Protein AF-A0A238BS59-F1 (afdb_monomer)

Organism: NCBI:txid387005

pLDDT: mean 71.05, std 16.6, range [37.81, 91.06]

Radius of gyration: 16.86 Å; Cα contacts (8 Å, |Δi|>4): 150; chains: 1; bounding box: 29×28×59 Å

Nearest PDB structures (foldseek):
  5g1d-assembly1_A  TM=8.568E-01  e=9.454E-08  Rattus norvegicus
  4z33-assembly2_B  TM=8.600E-01  e=1.467E-07  Homo sapiens
  8blv-assembly2_B  TM=8.526E-01  e=2.007E-07  Homo sapiens
  1r6j-assembly1_A  TM=8.306E-01  e=1.007E-07  Homo sapiens
  8hu2-assembly1_A  TM=8.292E-01  e=4.001E-07  Rattus norvegicus

Solvent-accessible surface area (backbone atoms only — not comparable to full-atom values): 6549 Å² total; per-residue (Å²): 130,65,63,70,55,55,51,50,57,50,58,66,68,71,51,74,88,56,57,44,80,42,72,33,43,47,47,98,86,60,43,46,34,47,30,58,54,98,56,26,25,71,44,66,36,83,95,23,38,29,46,76,65,63,62,62,62,74,25,30,57,51,30,44,69,94,35,52,40,71,62,52,46,71,73,51,72,76,71,81,75,49,63,80,78,68,94,58,68,61,42,43,36,32,32,31,59,79,75,84,87,80,77,84,78,86,82,121

InterPro domains:
  IPR001478 PDZ domain [PS50106] (21-88)
  IPR036034 PDZ superfamily [G3DSA:2.30.42.10] (18-101)
  IPR036034 PDZ superfamily [SSF50156] (12-71)
  IPR051230 Amyloid-beta A4 Precursor Protein-Binding [PTHR12345] (17-68)

Mean predicted aligned error: 11.28 Å

Foldseek 3Di:
DVVVVVVVVVVPPPDLPFKDKFKFFADPVQAQAWADDPQFTAGGHPPGSCVVRVPDGQKGWQDKQNHGPVVQCVVVPDPDDDGDRDPDRMMITIIGHPPPPPPPPPPD

Sequence (108 aa):
MFITWLLLTFITYLVKPLARTITLHKDASGLLGFSYKDNLITAVMQDSSASRNGLLINQRIIEIDGRNFGSIINEKTESNCATVMTSSKISDIICMRELYKFRLSLLV

Structure (mmCIF, N/CA/C/O backbone):
data_AF-A0A238BS59-F1
#
_entry.id   AF-A0A238BS59-F1
#
loop_
_atom_site.group_PDB
_atom_site.id
_atom_site.type_symbol
_atom_site.label_atom_id
_atom_site.label_alt_id
_atom_site.label_comp_id
_atom_site.label_asym_id
_atom_site.label_entity_id
_atom_site.label_seq_id
_atom_site.pdbx_PDB_ins_code
_atom_site.Cartn_x
_atom_site.Cartn_y
_atom_site.Cartn_z
_atom_site.occupancy
_atom_site.B_iso_or_equiv
_atom_site.auth_seq_id
_atom_site.auth_comp_id
_atom_site.auth_asym_id
_atom_site.auth_atom_id
_atom_site.pdbx_PDB_model_num
ATOM 1 N N . MET A 1 1 ? -0.201 -6.709 40.243 1.00 58.69 1 MET A N 1
ATOM 2 C CA . MET A 1 1 ? -1.306 -6.859 39.266 1.00 58.69 1 MET A CA 1
ATOM 3 C C . MET A 1 1 ? -1.389 -5.760 38.193 1.00 58.69 1 MET A C 1
ATOM 5 O O . MET A 1 1 ? -2.154 -5.942 37.264 1.00 58.69 1 MET A O 1
ATOM 9 N N . PHE A 1 2 ? -0.601 -4.671 38.250 1.00 55.94 2 PHE A N 1
ATOM 10 C CA . PHE A 1 2 ? -0.578 -3.617 37.206 1.00 55.94 2 PHE A CA 1
ATOM 11 C C . PHE A 1 2 ? 0.519 -3.808 36.134 1.00 55.94 2 PHE A C 1
ATOM 13 O O . PHE A 1 2 ? 0.368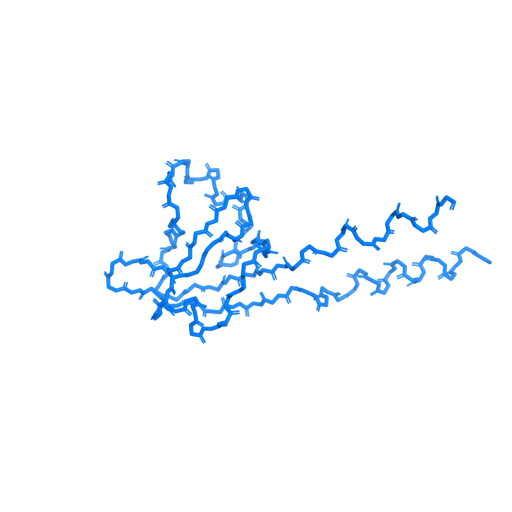 -3.389 34.992 1.00 55.94 2 PHE A O 1
ATOM 20 N N . ILE A 1 3 ? 1.614 -4.492 36.481 1.00 58.34 3 ILE A N 1
ATOM 21 C CA . ILE A 1 3 ? 2.777 -4.681 35.594 1.00 58.34 3 ILE A CA 1
ATOM 22 C C . ILE A 1 3 ? 2.497 -5.693 34.474 1.00 58.34 3 ILE A C 1
ATOM 24 O O . ILE A 1 3 ? 2.983 -5.525 33.362 1.00 58.34 3 ILE A O 1
ATOM 28 N N . THR A 1 4 ? 1.654 -6.698 34.717 1.00 54.03 4 THR A N 1
ATOM 29 C CA . THR A 1 4 ? 1.298 -7.700 33.701 1.00 54.03 4 THR A CA 1
ATOM 30 C C . THR A 1 4 ? 0.407 -7.142 32.588 1.00 54.03 4 THR A C 1
ATOM 32 O O . THR A 1 4 ? 0.513 -7.608 31.461 1.00 54.03 4 THR A O 1
ATOM 35 N N . TRP A 1 5 ? -0.411 -6.117 32.855 1.00 51.56 5 TRP A N 1
ATOM 36 C CA . TRP A 1 5 ? -1.164 -5.404 31.815 1.00 51.56 5 TRP A CA 1
ATOM 37 C C . TRP A 1 5 ? -0.285 -4.408 31.056 1.00 51.56 5 TRP A C 1
ATOM 39 O O . TRP A 1 5 ? -0.347 -4.371 29.834 1.00 51.56 5 TRP A O 1
ATOM 49 N N . LEU A 1 6 ? 0.595 -3.671 31.744 1.00 57.19 6 LEU A N 1
ATOM 50 C CA . LEU A 1 6 ? 1.493 -2.709 31.098 1.00 57.19 6 LEU A CA 1
ATOM 51 C C . LEU A 1 6 ? 2.473 -3.390 30.126 1.00 57.19 6 LEU A C 1
ATOM 53 O O . LEU A 1 6 ? 2.705 -2.882 29.033 1.00 57.19 6 LEU A O 1
ATOM 57 N N . LEU A 1 7 ? 3.002 -4.563 30.496 1.00 55.19 7 LEU A N 1
ATOM 58 C CA . LEU A 1 7 ? 3.932 -5.331 29.664 1.00 55.19 7 LEU A CA 1
ATOM 59 C C . LEU A 1 7 ? 3.245 -5.948 28.434 1.00 55.19 7 LEU A C 1
ATOM 61 O O . LEU A 1 7 ? 3.851 -6.040 27.370 1.00 55.19 7 LEU A O 1
ATOM 65 N N . LEU A 1 8 ? 1.967 -6.328 28.550 1.00 51.53 8 LEU A N 1
ATOM 66 C CA . LEU A 1 8 ? 1.202 -6.886 27.433 1.00 51.53 8 LEU A CA 1
ATOM 67 C C . LEU A 1 8 ? 0.860 -5.809 26.389 1.00 51.53 8 LEU A C 1
ATOM 69 O O . LEU A 1 8 ? 0.976 -6.055 25.187 1.00 51.53 8 LEU A O 1
ATOM 73 N N . THR A 1 9 ? 0.524 -4.590 26.821 1.00 53.91 9 THR A N 1
ATOM 74 C CA . THR A 1 9 ? 0.351 -3.437 25.920 1.00 53.91 9 THR A CA 1
ATOM 75 C C . THR A 1 9 ? 1.677 -3.027 25.276 1.00 53.91 9 THR A C 1
ATOM 77 O O . THR A 1 9 ? 1.694 -2.661 24.104 1.00 53.91 9 THR A O 1
ATOM 80 N N . PHE A 1 10 ? 2.797 -3.163 25.994 1.00 48.50 10 PHE A N 1
ATOM 81 C CA . PHE A 1 10 ? 4.135 -2.875 25.467 1.00 48.50 10 PHE A CA 1
ATOM 82 C C . PHE A 1 10 ? 4.580 -3.877 24.387 1.00 48.50 10 PHE A C 1
ATOM 84 O O . PHE A 1 10 ? 5.127 -3.469 23.368 1.00 48.50 10 PHE A O 1
ATOM 91 N N . ILE A 1 11 ? 4.294 -5.174 24.549 1.00 50.31 11 ILE A N 1
ATOM 92 C CA . ILE A 1 11 ? 4.654 -6.219 23.569 1.00 50.31 11 ILE A CA 1
ATOM 93 C C . ILE A 1 11 ? 3.740 -6.183 22.331 1.00 50.31 11 ILE A C 1
ATOM 95 O O . ILE A 1 11 ? 4.205 -6.418 21.218 1.00 50.31 11 ILE A O 1
ATOM 99 N N . THR A 1 12 ? 2.468 -5.800 22.480 1.00 49.28 12 THR A N 1
ATOM 100 C CA . THR A 1 12 ? 1.546 -5.619 21.336 1.00 49.28 12 THR A CA 1
ATOM 101 C C . THR A 1 12 ? 1.918 -4.398 20.473 1.00 49.28 12 THR A C 1
ATOM 103 O O . THR A 1 12 ? 1.571 -4.337 19.295 1.00 49.28 12 THR A O 1
ATOM 106 N N . TYR A 1 13 ? 2.651 -3.436 21.041 1.00 53.66 13 TYR A N 1
ATOM 107 C CA . TYR A 1 13 ? 3.132 -2.225 20.369 1.00 53.66 13 TYR A CA 1
ATOM 108 C C . TYR A 1 13 ? 4.487 -2.419 19.658 1.00 53.66 13 TYR A C 1
ATOM 110 O O . TYR A 1 13 ? 4.821 -1.656 18.754 1.00 53.66 13 TYR A O 1
ATOM 118 N N . LEU A 1 14 ? 5.274 -3.433 20.041 1.00 53.56 14 LEU A N 1
ATOM 119 C CA . LEU A 1 14 ? 6.692 -3.515 19.663 1.00 53.56 14 LEU A CA 1
ATOM 120 C C . LEU A 1 14 ? 6.965 -4.168 18.300 1.00 53.56 14 LEU A C 1
ATOM 122 O O . LEU A 1 14 ? 8.052 -4.018 17.753 1.00 53.56 14 LEU A O 1
ATOM 126 N N . VAL A 1 15 ? 5.989 -4.841 17.699 1.00 52.12 15 VAL A N 1
ATOM 127 C CA . VAL A 1 15 ? 6.090 -5.327 16.318 1.00 52.12 15 VAL A CA 1
ATOM 128 C C . VAL A 1 15 ? 4.747 -5.062 15.673 1.00 52.12 15 VAL A C 1
ATOM 130 O O . VAL A 1 15 ? 3.757 -5.560 16.184 1.00 52.12 15 VAL A O 1
ATOM 133 N N . LYS A 1 16 ? 4.686 -4.293 14.574 1.00 62.81 16 LYS A N 1
ATOM 134 C CA . LYS A 1 16 ? 3.508 -4.227 13.689 1.00 62.81 16 LYS A CA 1
ATOM 135 C C . LYS A 1 16 ? 3.342 -5.619 13.054 1.00 62.81 16 LYS A C 1
ATOM 137 O O . LYS A 1 16 ? 3.889 -5.842 11.978 1.00 62.81 16 LYS A O 1
ATOM 142 N N . PRO A 1 17 ? 2.601 -6.578 13.638 1.00 56.09 17 PRO A N 1
ATOM 143 C CA . PRO A 1 17 ? 2.650 -7.968 13.181 1.00 56.09 17 PRO A CA 1
ATOM 144 C C . PRO A 1 17 ? 1.795 -8.166 11.918 1.00 56.09 17 PRO A C 1
ATOM 146 O O . PRO A 1 17 ? 1.753 -9.242 11.331 1.00 56.09 17 PRO A O 1
ATOM 149 N N . LEU A 1 18 ? 1.052 -7.126 11.531 1.00 65.38 18 LEU A N 1
ATOM 150 C CA . LEU A 1 18 ? -0.019 -7.158 10.541 1.00 65.38 18 LEU A CA 1
ATOM 151 C C . LEU A 1 18 ? 0.164 -6.115 9.439 1.00 65.38 18 LEU A C 1
ATOM 153 O O . LEU A 1 18 ? -0.688 -6.029 8.553 1.00 65.38 18 LEU A O 1
ATOM 157 N N . ALA A 1 19 ? 1.242 -5.326 9.501 1.00 73.38 19 ALA A N 1
ATOM 158 C CA . ALA A 1 19 ? 1.642 -4.480 8.391 1.00 73.38 19 ALA A CA 1
ATOM 159 C C . ALA A 1 19 ? 2.470 -5.315 7.415 1.00 73.38 19 ALA A C 1
ATOM 161 O O . ALA A 1 19 ? 3.361 -6.059 7.819 1.00 73.38 19 ALA A O 1
ATOM 162 N N . ARG A 1 20 ? 2.148 -5.211 6.132 1.00 82.94 20 ARG A N 1
ATOM 163 C CA . ARG A 1 20 ? 2.859 -5.874 5.046 1.00 82.94 20 ARG A CA 1
ATOM 164 C C . ARG A 1 20 ? 3.306 -4.805 4.070 1.00 82.94 20 ARG A C 1
ATOM 166 O O . ARG A 1 20 ? 2.492 -3.977 3.663 1.00 82.94 20 ARG A O 1
ATOM 173 N N . THR A 1 21 ? 4.580 -4.839 3.714 1.00 87.00 21 THR A N 1
ATOM 174 C CA . THR A 1 21 ? 5.127 -4.017 2.638 1.00 87.00 21 THR A CA 1
ATOM 175 C C . THR A 1 21 ? 4.989 -4.793 1.342 1.00 87.00 21 THR A C 1
ATOM 177 O O . THR A 1 21 ? 5.429 -5.939 1.254 1.00 87.00 21 THR A O 1
ATOM 180 N N . ILE A 1 22 ? 4.342 -4.185 0.358 1.00 88.06 22 ILE A N 1
ATOM 181 C CA . ILE A 1 22 ? 4.122 -4.755 -0.964 1.00 88.06 22 ILE A CA 1
ATOM 182 C C . ILE A 1 22 ? 4.756 -3.801 -1.963 1.00 88.06 22 ILE A C 1
ATOM 184 O O . ILE A 1 22 ? 4.359 -2.642 -2.060 1.00 88.06 22 ILE A O 1
ATOM 188 N N . THR A 1 23 ? 5.739 -4.296 -2.703 1.00 89.31 23 THR A N 1
ATOM 189 C CA . THR A 1 23 ? 6.389 -3.539 -3.769 1.00 89.31 23 THR A CA 1
ATOM 190 C C . THR A 1 23 ? 5.576 -3.728 -5.048 1.00 89.31 23 THR A C 1
ATOM 192 O O . THR A 1 23 ? 5.245 -4.849 -5.429 1.00 89.31 23 THR A O 1
ATOM 195 N N . LEU A 1 24 ? 5.154 -2.643 -5.687 1.00 87.44 24 LEU A N 1
ATOM 196 C CA . LEU A 1 24 ? 4.357 -2.660 -6.913 1.00 87.44 24 LEU A CA 1
ATOM 197 C C . LEU A 1 24 ? 5.102 -1.955 -8.042 1.00 87.44 24 LEU A C 1
ATOM 199 O O . LEU A 1 24 ? 5.834 -0.993 -7.828 1.00 87.44 24 LEU A O 1
ATOM 203 N N . HIS A 1 25 ? 4.872 -2.416 -9.265 1.00 87.25 25 HIS A N 1
ATOM 204 C CA . HIS A 1 25 ? 5.421 -1.827 -10.477 1.00 87.25 25 HIS A CA 1
ATOM 205 C C . HIS A 1 25 ? 4.312 -1.162 -11.281 1.00 87.25 25 HIS A C 1
ATOM 207 O O . HIS A 1 25 ? 3.216 -1.709 -11.412 1.00 87.25 25 HIS A O 1
ATOM 213 N N . LYS A 1 26 ? 4.608 0.011 -11.840 1.00 83.00 26 LYS A N 1
ATOM 214 C CA . LYS A 1 26 ? 3.679 0.689 -12.746 1.00 83.00 26 LYS A CA 1
ATOM 215 C C . LYS A 1 26 ? 3.687 0.060 -14.126 1.00 83.00 26 LYS A C 1
ATOM 217 O O . LYS A 1 26 ? 4.757 -0.193 -14.684 1.00 83.00 26 LYS A O 1
ATOM 222 N N . ASP A 1 27 ? 2.497 -0.081 -14.692 1.00 80.44 27 ASP A N 1
ATOM 223 C CA . ASP A 1 27 ? 2.330 -0.388 -16.110 1.00 80.44 27 ASP A CA 1
ATOM 224 C C . ASP A 1 27 ? 2.647 0.831 -16.990 1.00 80.44 27 ASP A C 1
ATOM 226 O O . ASP A 1 27 ? 2.878 1.941 -16.503 1.00 80.44 27 ASP A O 1
ATOM 230 N N . ALA A 1 28 ? 2.651 0.638 -18.313 1.00 81.31 28 ALA A N 1
ATOM 231 C CA . ALA A 1 28 ? 2.927 1.693 -19.293 1.00 81.31 28 ALA A CA 1
ATOM 232 C C . ALA A 1 28 ? 2.006 2.923 -19.148 1.00 81.31 28 ALA A C 1
ATOM 234 O O . ALA A 1 28 ? 2.414 4.038 -19.462 1.00 81.31 28 ALA A O 1
ATOM 235 N N . SER A 1 29 ? 0.792 2.733 -18.621 1.00 76.50 29 SER A N 1
ATOM 236 C CA . SER A 1 29 ? -0.172 3.800 -18.319 1.00 76.50 29 SER A CA 1
ATOM 237 C C . SER A 1 29 ? 0.072 4.504 -16.974 1.00 76.50 29 SER A C 1
ATOM 239 O O . SER A 1 29 ? -0.710 5.367 -16.591 1.00 76.50 29 SER A O 1
ATOM 241 N N . GLY A 1 30 ? 1.116 4.132 -16.225 1.00 76.88 30 GLY A N 1
ATOM 242 C CA . GLY A 1 30 ? 1.436 4.703 -14.912 1.00 76.88 30 GLY A CA 1
ATOM 243 C C . GLY A 1 30 ? 0.579 4.177 -13.754 1.00 76.88 30 GLY A C 1
ATOM 244 O O . GLY A 1 30 ? 0.672 4.697 -12.644 1.00 76.88 30 GLY A O 1
ATOM 245 N N . LEU A 1 31 ? -0.237 3.148 -13.999 1.00 79.38 31 LEU A N 1
ATOM 246 C CA . LEU A 1 31 ? -1.176 2.570 -13.037 1.00 79.38 31 LEU A CA 1
ATOM 247 C C . LEU A 1 31 ? -0.541 1.400 -12.271 1.00 79.38 31 LEU A C 1
ATOM 249 O O . LEU A 1 31 ? 0.218 0.618 -12.841 1.00 79.38 31 LEU A O 1
ATOM 253 N N . LEU A 1 32 ? -0.896 1.259 -10.990 1.00 82.69 32 LEU A N 1
ATOM 254 C CA . LEU A 1 32 ? -0.511 0.116 -10.142 1.00 82.69 32 LEU A CA 1
ATOM 255 C C . LEU A 1 32 ? -1.570 -1.005 -10.135 1.00 82.69 32 LEU A C 1
ATOM 257 O O . LEU A 1 32 ? -1.263 -2.148 -9.795 1.00 82.69 32 LEU A O 1
ATOM 261 N N . GLY A 1 33 ? -2.811 -0.675 -10.520 1.00 84.50 33 GLY A N 1
ATOM 262 C CA . GLY A 1 33 ? -3.902 -1.635 -10.710 1.00 84.50 33 GLY A CA 1
ATOM 263 C C . GLY A 1 33 ? -4.716 -1.979 -9.460 1.00 84.50 33 GLY A C 1
ATOM 264 O O . GLY A 1 33 ? -5.143 -3.120 -9.297 1.00 84.50 33 GLY A O 1
ATOM 265 N N . PHE A 1 34 ? -4.968 -1.014 -8.575 1.00 86.62 34 PHE A N 1
ATOM 266 C CA . PHE A 1 34 ? -5.917 -1.171 -7.469 1.00 86.62 34 PHE A CA 1
ATOM 267 C C . PHE A 1 34 ? -6.714 0.114 -7.235 1.00 86.62 34 PHE A C 1
ATOM 269 O O . PHE A 1 34 ? -6.244 1.211 -7.529 1.00 86.62 34 PHE A O 1
ATOM 276 N N . SER A 1 35 ? -7.914 -0.029 -6.678 1.00 86.06 35 SER A N 1
ATOM 277 C CA . SER A 1 35 ? -8.778 1.077 -6.273 1.00 86.06 35 SER A CA 1
ATOM 278 C C . SER A 1 35 ? -8.882 1.13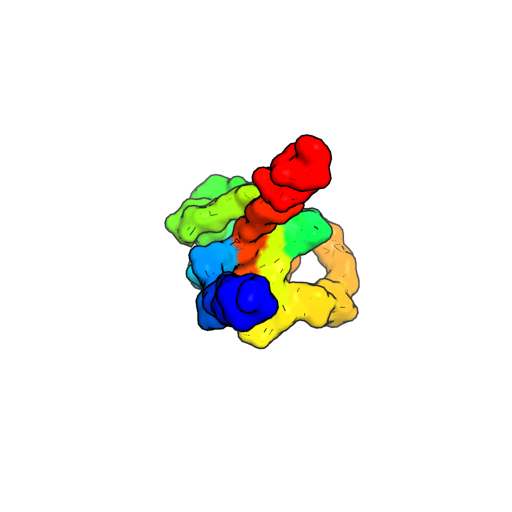7 -4.755 1.00 86.06 35 SER A C 1
ATOM 280 O O . SER A 1 35 ? -8.879 0.105 -4.078 1.00 86.06 35 SER A O 1
ATOM 282 N N . TYR A 1 36 ? -8.977 2.349 -4.215 1.00 86.12 36 TYR A N 1
ATOM 283 C CA . TYR A 1 36 ? -9.137 2.584 -2.787 1.00 86.12 36 TYR A CA 1
ATOM 284 C C . TYR A 1 36 ? -10.172 3.679 -2.523 1.00 86.12 36 TYR A C 1
ATOM 286 O O . TYR A 1 36 ? -10.418 4.548 -3.359 1.00 86.12 36 TYR A O 1
ATOM 294 N N . LYS A 1 37 ? -10.756 3.644 -1.327 1.00 83.25 37 LYS A N 1
ATOM 295 C CA . LYS A 1 37 ? -11.656 4.661 -0.789 1.00 83.25 37 LYS A CA 1
ATOM 296 C C . LYS A 1 37 ? -11.402 4.798 0.710 1.00 83.25 37 LYS A C 1
ATOM 298 O O . LYS A 1 37 ? -11.295 3.785 1.389 1.00 83.25 37 LYS A O 1
ATOM 303 N N . ASP A 1 38 ? -11.270 6.019 1.223 1.00 82.00 38 ASP A N 1
ATOM 304 C CA . ASP A 1 38 ? -11.045 6.284 2.658 1.00 82.00 38 ASP A CA 1
ATOM 305 C C . ASP A 1 38 ? -9.867 5.480 3.252 1.00 82.00 38 ASP A C 1
ATOM 307 O O . ASP A 1 38 ? -9.944 4.892 4.337 1.00 82.00 38 ASP A O 1
ATOM 311 N N . ASN A 1 39 ? -8.768 5.417 2.492 1.00 81.25 39 ASN A N 1
ATOM 312 C CA . ASN A 1 39 ? -7.551 4.646 2.775 1.00 81.25 39 ASN A CA 1
ATOM 313 C C . ASN A 1 39 ? -7.745 3.117 2.757 1.00 81.25 39 ASN A C 1
ATOM 315 O O . ASN A 1 39 ? -6.807 2.400 3.090 1.00 81.25 39 ASN A O 1
ATOM 319 N N . LEU A 1 40 ? -8.922 2.600 2.394 1.00 85.25 40 LEU A N 1
ATOM 320 C CA . LEU A 1 40 ? -9.241 1.175 2.302 1.00 85.25 40 LEU A CA 1
ATOM 321 C C . LEU A 1 40 ? -9.222 0.710 0.842 1.00 85.25 40 LEU A C 1
ATOM 323 O O . LEU A 1 40 ? -9.867 1.312 -0.011 1.00 85.25 40 LEU A O 1
ATOM 327 N N . ILE A 1 41 ? -8.532 -0.388 0.552 1.00 87.31 41 ILE A N 1
ATOM 328 C CA . ILE A 1 41 ? -8.505 -0.990 -0.786 1.00 87.31 41 ILE A CA 1
ATOM 329 C C . ILE A 1 41 ? -9.846 -1.681 -1.057 1.00 87.31 41 ILE A C 1
ATOM 331 O O . ILE A 1 41 ? -10.249 -2.577 -0.312 1.00 87.31 41 ILE A O 1
ATOM 335 N N . THR A 1 42 ? -10.529 -1.274 -2.125 1.00 88.62 42 THR A N 1
ATOM 336 C CA . THR A 1 42 ? -11.871 -1.756 -2.491 1.00 88.62 42 THR A CA 1
ATOM 337 C C . THR A 1 42 ? -11.839 -2.784 -3.614 1.00 88.62 42 THR A C 1
ATOM 339 O O . THR A 1 42 ? -12.650 -3.706 -3.618 1.00 88.62 42 THR A O 1
ATOM 342 N N . ALA A 1 43 ? -10.902 -2.653 -4.552 1.00 87.44 43 ALA A N 1
ATOM 343 C CA . ALA A 1 43 ? -10.782 -3.546 -5.697 1.00 87.44 43 ALA A CA 1
ATOM 344 C C . ALA A 1 43 ? -9.329 -3.672 -6.160 1.00 87.44 43 ALA A C 1
ATOM 346 O O . ALA A 1 43 ? -8.535 -2.741 -6.025 1.00 87.44 43 ALA A O 1
ATOM 347 N N . VAL A 1 44 ? -9.010 -4.819 -6.756 1.00 88.94 44 VAL A N 1
ATOM 348 C CA . VAL A 1 44 ? -7.713 -5.109 -7.376 1.00 88.94 44 VAL A CA 1
ATOM 349 C C . VAL A 1 44 ? -7.967 -5.568 -8.807 1.00 88.94 44 VAL A C 1
ATOM 351 O O . VAL A 1 44 ? -8.833 -6.408 -9.048 1.00 88.94 44 VAL A O 1
ATOM 354 N N . MET A 1 45 ? -7.246 -4.984 -9.760 1.00 87.69 45 MET A N 1
ATOM 355 C CA . MET A 1 45 ? -7.371 -5.294 -11.181 1.00 87.69 45 MET A CA 1
ATOM 356 C C . MET A 1 45 ? -6.646 -6.605 -11.502 1.00 87.69 45 MET A C 1
ATOM 358 O O . MET A 1 45 ? -5.527 -6.824 -11.032 1.00 87.69 45 MET A O 1
ATOM 362 N N . GLN A 1 46 ? -7.267 -7.465 -12.311 1.00 87.12 46 GLN A N 1
ATOM 363 C CA . GLN A 1 46 ? -6.640 -8.700 -12.799 1.00 87.12 46 GLN A CA 1
ATOM 364 C C . GLN A 1 46 ? -5.423 -8.369 -13.679 1.00 87.12 46 GLN A C 1
ATOM 366 O O . GLN A 1 46 ? -5.366 -7.293 -14.272 1.00 87.12 46 GLN A O 1
ATOM 371 N N . ASP A 1 47 ? -4.419 -9.249 -13.683 1.00 87.69 47 ASP A N 1
ATOM 372 C CA . ASP A 1 47 ? -3.139 -9.113 -14.407 1.00 87.69 47 ASP A CA 1
ATOM 373 C C . ASP A 1 47 ? -2.261 -7.893 -14.050 1.00 87.69 47 ASP A C 1
ATOM 375 O O . ASP A 1 47 ? -1.138 -7.736 -14.541 1.00 87.69 47 ASP A O 1
ATOM 379 N N . SER A 1 48 ? -2.696 -7.062 -13.104 1.00 86.75 48 SER A N 1
ATOM 380 C CA . SER A 1 48 ? -1.908 -5.940 -12.595 1.00 86.75 48 SER A CA 1
ATOM 381 C C . SER A 1 48 ? -0.770 -6.379 -11.669 1.00 86.75 48 SER A C 1
ATOM 383 O O . SER A 1 48 ? -0.754 -7.499 -11.142 1.00 86.75 48 SER A O 1
ATOM 385 N N . SER A 1 49 ? 0.183 -5.476 -11.407 1.00 87.88 49 SER A N 1
ATOM 386 C CA . SER A 1 49 ? 1.211 -5.715 -10.385 1.00 87.88 49 SER A CA 1
ATOM 387 C C . SER A 1 49 ? 0.593 -5.960 -9.006 1.00 87.88 49 SER A C 1
ATOM 389 O O . SER A 1 49 ? 1.111 -6.783 -8.254 1.00 87.88 49 SER A O 1
ATOM 391 N N . ALA A 1 50 ? -0.520 -5.292 -8.679 1.00 87.38 50 ALA A N 1
ATOM 392 C CA . ALA A 1 50 ? -1.230 -5.485 -7.418 1.00 87.38 50 ALA A CA 1
ATOM 393 C C . ALA A 1 50 ? -1.769 -6.915 -7.260 1.00 87.38 50 ALA A C 1
ATOM 395 O O . ALA A 1 50 ? -1.602 -7.516 -6.198 1.00 87.38 50 ALA A O 1
ATOM 396 N N . SER A 1 51 ? -2.354 -7.489 -8.317 1.00 89.44 51 SER A N 1
ATOM 397 C CA . SER A 1 51 ? -2.831 -8.878 -8.300 1.00 89.44 51 SER A CA 1
ATOM 398 C C . SER A 1 51 ? -1.676 -9.879 -8.212 1.00 89.44 51 SER A C 1
ATOM 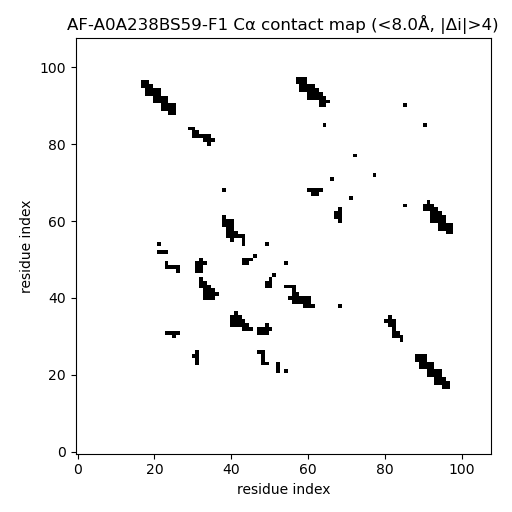400 O O . SER A 1 51 ? -1.750 -10.819 -7.422 1.00 89.44 51 SER A O 1
ATOM 402 N N . ARG A 1 52 ? -0.579 -9.640 -8.945 1.00 91.06 52 ARG A N 1
ATOM 403 C CA . ARG A 1 52 ? 0.617 -10.502 -8.943 1.00 91.06 52 ARG A CA 1
ATOM 404 C C . ARG A 1 52 ? 1.323 -10.552 -7.589 1.00 91.06 52 ARG A C 1
ATOM 406 O O . ARG A 1 52 ? 1.785 -11.613 -7.185 1.00 91.06 52 ARG A O 1
ATOM 413 N N . ASN A 1 53 ? 1.357 -9.429 -6.876 1.00 89.75 53 ASN A N 1
ATOM 414 C CA . ASN A 1 53 ? 1.979 -9.332 -5.555 1.00 89.75 53 ASN A CA 1
ATOM 415 C C . ASN A 1 53 ? 1.010 -9.645 -4.401 1.00 89.75 53 ASN A C 1
ATOM 417 O O . ASN A 1 53 ? 1.377 -9.521 -3.234 1.00 89.75 53 ASN A O 1
ATOM 421 N N . GLY A 1 54 ? -0.223 -10.065 -4.710 1.00 88.19 54 GLY A N 1
ATOM 422 C CA . GLY A 1 54 ? -1.192 -10.514 -3.713 1.00 88.19 54 GLY A CA 1
ATOM 423 C C . GLY A 1 54 ? -1.731 -9.398 -2.816 1.00 88.19 54 GLY A C 1
ATOM 424 O O . GLY A 1 54 ? -1.993 -9.640 -1.635 1.00 88.19 54 GLY A O 1
ATOM 425 N N . LEU A 1 55 ? -1.894 -8.181 -3.348 1.00 89.12 55 LEU A N 1
ATOM 426 C CA . LEU A 1 55 ? -2.590 -7.102 -2.648 1.00 89.12 55 LEU A CA 1
ATOM 427 C C . LEU A 1 55 ? -4.031 -7.541 -2.357 1.00 89.12 55 LEU A C 1
ATOM 429 O O . LEU A 1 55 ? -4.735 -8.006 -3.254 1.00 89.12 55 LEU A O 1
ATOM 433 N N . LEU A 1 56 ? -4.477 -7.413 -1.107 1.00 88.62 56 LEU A N 1
ATOM 434 C CA . LEU A 1 56 ? -5.816 -7.841 -0.710 1.00 88.62 56 LEU A CA 1
ATOM 435 C C . LEU A 1 56 ? -6.761 -6.641 -0.631 1.00 88.62 56 LEU A C 1
ATOM 437 O O . LEU A 1 56 ? -6.363 -5.514 -0.346 1.00 88.62 56 LEU A O 1
ATOM 441 N N . ILE A 1 57 ? -8.044 -6.910 -0.845 1.00 88.44 57 ILE A N 1
ATOM 442 C CA . ILE A 1 57 ? -9.125 -5.966 -0.546 1.00 88.44 57 ILE A CA 1
ATOM 443 C C . ILE A 1 57 ? -9.382 -5.897 0.970 1.00 88.44 57 ILE A C 1
ATOM 445 O O . ILE A 1 57 ? -8.982 -6.789 1.723 1.00 88.44 57 ILE A O 1
ATOM 449 N N . ASN A 1 58 ? -10.082 -4.855 1.427 1.00 87.75 58 ASN A N 1
ATOM 450 C CA . ASN A 1 58 ? -10.371 -4.583 2.845 1.00 87.75 58 ASN A CA 1
ATOM 451 C C . ASN A 1 58 ? -9.114 -4.396 3.704 1.00 87.75 58 ASN A C 1
ATOM 453 O O . ASN A 1 58 ? -9.029 -4.804 4.864 1.00 87.75 58 ASN A O 1
ATOM 457 N N . GLN A 1 59 ? -8.121 -3.770 3.099 1.00 86.50 59 GLN A N 1
ATOM 458 C CA . GLN A 1 59 ? -6.798 -3.576 3.650 1.00 86.50 59 GLN A CA 1
ATOM 459 C C . GLN A 1 59 ? -6.506 -2.070 3.628 1.00 86.50 59 GLN A C 1
ATOM 461 O O . GLN A 1 59 ? -6.826 -1.401 2.644 1.00 86.50 59 GLN A O 1
ATOM 466 N N . ARG A 1 60 ? -5.998 -1.505 4.732 1.00 86.19 60 ARG A N 1
ATOM 467 C CA . ARG A 1 60 ? -5.772 -0.058 4.852 1.00 86.19 60 ARG A CA 1
ATOM 468 C C . ARG A 1 60 ? -4.359 0.324 4.452 1.00 86.19 60 ARG A C 1
ATOM 470 O O . ARG A 1 60 ? -3.402 -0.289 4.918 1.00 86.19 60 ARG A O 1
ATOM 477 N N . ILE A 1 61 ? -4.232 1.358 3.636 1.00 85.88 61 ILE A N 1
ATOM 478 C CA . ILE A 1 61 ? -2.951 1.926 3.225 1.00 85.88 61 ILE A CA 1
ATOM 479 C C . ILE A 1 61 ? -2.451 2.849 4.340 1.00 85.88 61 ILE A C 1
ATOM 481 O O . ILE A 1 61 ? -3.187 3.721 4.804 1.00 85.88 61 ILE A O 1
ATOM 485 N N . ILE A 1 62 ? -1.213 2.638 4.782 1.00 85.94 62 ILE A N 1
ATOM 486 C CA . ILE A 1 62 ? -0.552 3.466 5.802 1.00 85.94 62 ILE A CA 1
ATOM 487 C C . ILE A 1 62 ? 0.475 4.377 5.143 1.00 85.94 62 ILE A C 1
ATOM 489 O O . ILE A 1 62 ? 0.546 5.567 5.441 1.00 85.94 62 ILE A O 1
ATOM 493 N N . GLU A 1 63 ? 1.279 3.807 4.256 1.00 84.94 63 GLU A N 1
ATOM 494 C CA . GLU A 1 63 ? 2.467 4.454 3.724 1.00 84.94 63 GLU A CA 1
ATOM 495 C C . GLU A 1 63 ? 2.658 4.065 2.267 1.00 84.94 63 GLU A C 1
ATOM 497 O O . GLU A 1 63 ? 2.335 2.942 1.868 1.00 84.94 63 GLU A O 1
ATOM 502 N N . ILE A 1 64 ? 3.181 5.001 1.487 1.00 85.50 64 ILE A N 1
ATOM 503 C CA . ILE A 1 64 ? 3.563 4.803 0.097 1.00 85.50 64 ILE A CA 1
ATOM 504 C C . ILE A 1 64 ? 4.918 5.482 -0.098 1.00 85.50 64 ILE A C 1
ATOM 506 O O . ILE A 1 64 ? 5.053 6.673 0.180 1.00 85.50 64 ILE A O 1
ATOM 510 N N . ASP A 1 65 ? 5.913 4.738 -0.573 1.00 84.50 65 ASP A N 1
ATOM 511 C CA . ASP A 1 65 ? 7.266 5.228 -0.882 1.00 84.50 65 ASP A CA 1
ATOM 512 C C . ASP A 1 65 ? 7.948 5.981 0.270 1.00 84.50 65 ASP A C 1
ATOM 514 O O . ASP A 1 65 ? 8.543 7.043 0.071 1.00 84.50 65 ASP A O 1
ATOM 518 N N . GLY A 1 66 ? 7.837 5.485 1.504 1.00 82.25 66 GLY A N 1
ATOM 519 C CA . GLY A 1 66 ? 8.443 6.165 2.653 1.00 82.25 66 GLY A CA 1
ATOM 520 C C . GLY A 1 66 ? 7.603 7.317 3.221 1.00 82.25 66 GLY A C 1
ATOM 521 O O . GLY A 1 66 ? 8.021 7.973 4.176 1.00 82.25 66 GLY A O 1
ATOM 522 N N . ARG A 1 67 ? 6.448 7.639 2.616 1.00 82.69 67 ARG A N 1
ATOM 523 C CA . ARG A 1 67 ? 5.601 8.782 2.992 1.00 82.69 67 ARG A CA 1
ATOM 524 C C . ARG A 1 67 ? 4.237 8.330 3.494 1.00 82.69 67 ARG A C 1
ATOM 526 O O . ARG A 1 67 ? 3.592 7.461 2.910 1.00 82.69 67 ARG A O 1
ATOM 533 N N . ASN A 1 68 ? 3.756 8.977 4.555 1.00 83.94 68 ASN A N 1
ATOM 534 C CA . ASN A 1 68 ? 2.435 8.703 5.114 1.00 83.94 68 ASN A CA 1
ATOM 535 C C . ASN A 1 68 ? 1.331 9.002 4.085 1.00 83.94 68 ASN A C 1
ATOM 537 O O . ASN A 1 68 ? 1.318 10.064 3.459 1.00 83.94 68 ASN A O 1
ATOM 541 N N . PHE A 1 69 ? 0.373 8.087 3.962 1.00 82.88 69 PHE A N 1
ATOM 542 C CA . PHE A 1 69 ? -0.744 8.186 3.032 1.00 82.88 69 PHE A CA 1
ATOM 543 C C . PHE A 1 69 ? -1.534 9.493 3.176 1.00 82.88 69 PHE A C 1
ATOM 545 O O . PHE A 1 69 ? -1.848 10.139 2.178 1.00 82.88 69 PHE A O 1
ATOM 552 N N . GLY A 1 70 ? -1.794 9.930 4.414 1.00 78.31 70 GLY A N 1
ATOM 553 C CA . GLY A 1 70 ? -2.530 11.172 4.673 1.00 78.31 70 GLY A CA 1
ATOM 554 C C . GLY A 1 70 ? -1.824 12.418 4.130 1.00 78.31 70 GLY A C 1
ATOM 555 O O . GLY A 1 70 ? -2.469 13.309 3.589 1.00 78.31 70 GLY A O 1
ATOM 556 N N . SER A 1 71 ? -0.492 12.460 4.202 1.00 77.81 71 SER A N 1
ATOM 557 C CA . SER A 1 71 ? 0.299 13.569 3.657 1.00 77.81 71 SER A CA 1
ATOM 558 C C . SER A 1 71 ? 0.224 13.625 2.129 1.00 77.81 71 SER A C 1
ATOM 560 O O . SER A 1 71 ? 0.156 14.710 1.562 1.00 77.81 71 SER A O 1
ATOM 562 N N . ILE A 1 72 ? 0.178 12.464 1.469 1.00 76.00 72 ILE A N 1
ATOM 563 C CA . ILE A 1 72 ? 0.114 12.360 0.005 1.00 76.00 72 ILE A CA 1
ATOM 564 C C . ILE A 1 72 ? -1.238 12.841 -0.530 1.00 76.00 72 ILE A C 1
ATOM 566 O O . ILE A 1 72 ? -1.274 13.513 -1.556 1.00 76.00 72 ILE A O 1
ATOM 570 N N . ILE A 1 73 ? -2.343 12.514 0.150 1.00 72.38 73 ILE A N 1
ATOM 571 C CA . ILE A 1 73 ? -3.689 12.951 -0.261 1.00 72.38 73 ILE A CA 1
ATOM 572 C C . ILE A 1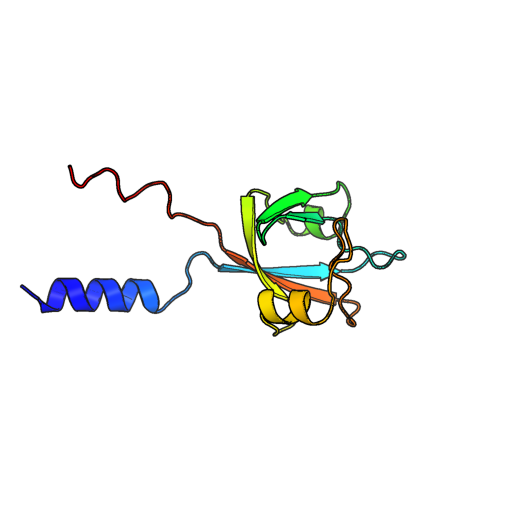 73 ? -3.827 14.474 -0.168 1.00 72.38 73 ILE A C 1
ATOM 574 O O . ILE A 1 73 ? -4.413 15.092 -1.050 1.00 72.38 73 ILE A O 1
ATOM 578 N N . ASN A 1 74 ? -3.268 15.083 0.878 1.00 66.44 74 ASN A N 1
ATOM 579 C CA . ASN A 1 74 ? -3.337 16.533 1.066 1.00 66.44 74 ASN A CA 1
ATOM 580 C C . ASN A 1 74 ? -2.512 17.301 0.019 1.00 66.44 74 ASN A C 1
ATOM 582 O O . ASN A 1 74 ? -2.847 18.433 -0.312 1.00 66.44 74 ASN A O 1
ATOM 586 N N . GLU A 1 75 ? -1.438 16.694 -0.494 1.00 67.56 75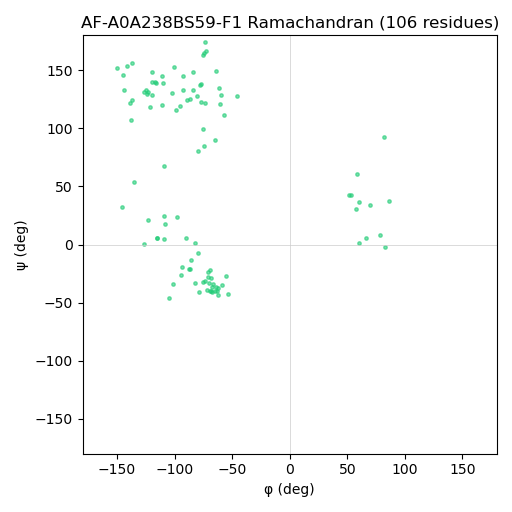 GLU A N 1
ATOM 587 C CA . GLU A 1 75 ? -0.596 17.259 -1.556 1.00 67.56 75 GLU A CA 1
ATOM 588 C C . GLU A 1 75 ? -1.195 17.026 -2.957 1.00 67.56 75 GLU A C 1
ATOM 590 O O . GLU A 1 75 ? -1.069 17.869 -3.842 1.00 67.56 75 GLU A O 1
ATOM 595 N N . LYS A 1 76 ? -1.880 15.892 -3.156 1.00 62.00 76 LYS A N 1
ATOM 596 C CA . LYS A 1 76 ? -2.610 15.529 -4.380 1.00 62.00 76 LYS A CA 1
ATOM 597 C C . LYS A 1 76 ? -4.108 15.585 -4.124 1.00 62.00 76 LYS A C 1
ATOM 599 O O . LYS A 1 76 ? -4.782 14.555 -4.090 1.00 62.00 76 LYS A O 1
ATOM 604 N N . THR A 1 77 ? -4.630 16.776 -3.897 1.00 45.66 77 THR A N 1
ATOM 605 C CA . THR A 1 77 ? -6.060 16.980 -3.685 1.00 45.66 77 THR A CA 1
ATOM 606 C C . THR A 1 77 ? -6.870 16.454 -4.883 1.00 45.66 77 THR A C 1
ATOM 608 O O . THR A 1 77 ? -6.806 16.978 -5.989 1.00 45.66 77 THR A O 1
ATOM 611 N N . GLU A 1 78 ? -7.609 15.369 -4.629 1.00 47.78 78 GLU A N 1
ATOM 612 C CA . GLU A 1 78 ? -8.726 14.822 -5.414 1.00 47.78 78 GLU A CA 1
ATOM 613 C C . GLU A 1 78 ? -8.471 14.427 -6.880 1.00 47.78 78 GLU A C 1
ATOM 615 O O . GLU A 1 78 ? -9.198 14.822 -7.791 1.00 47.78 78 GLU A O 1
ATOM 620 N N . SER A 1 79 ? -7.561 13.481 -7.131 1.00 42.34 79 SER A N 1
ATOM 621 C CA . SER A 1 79 ? -7.776 12.580 -8.272 1.00 42.34 79 SER A CA 1
ATOM 622 C C . SER A 1 79 ? -8.869 11.575 -7.897 1.00 42.34 79 SER A C 1
ATOM 624 O O . SER A 1 79 ? -8.596 10.475 -7.405 1.00 42.34 79 SER A O 1
ATOM 626 N N . ASN A 1 80 ? -10.127 11.982 -8.077 1.00 38.06 80 ASN A N 1
ATOM 627 C CA . ASN A 1 80 ? -11.253 11.061 -8.128 1.00 38.06 80 ASN A CA 1
ATOM 628 C C . ASN A 1 80 ? -10.879 9.882 -9.044 1.00 38.06 80 ASN A C 1
ATOM 630 O O . ASN A 1 80 ? -10.462 10.079 -10.182 1.00 38.06 80 ASN A O 1
ATOM 634 N N . CYS A 1 81 ? -11.045 8.667 -8.522 1.00 41.03 81 CYS A N 1
ATOM 635 C CA . CYS A 1 81 ? -10.728 7.383 -9.152 1.00 41.03 81 CYS A CA 1
ATOM 636 C C . CYS A 1 81 ? -9.251 6.916 -9.082 1.00 41.03 81 CYS A C 1
ATOM 638 O O . CYS A 1 81 ? -8.433 7.125 -9.975 1.00 41.03 81 CYS A O 1
ATOM 640 N N . ALA A 1 82 ? -8.969 6.139 -8.029 1.00 50.34 82 ALA A N 1
ATOM 641 C CA . ALA A 1 82 ? -8.201 4.891 -8.108 1.00 50.34 82 ALA A CA 1
ATOM 642 C C . ALA A 1 82 ? -6.777 4.930 -8.699 1.00 50.34 82 ALA A C 1
ATOM 644 O O . ALA A 1 82 ? -6.334 3.931 -9.261 1.00 50.34 82 ALA A O 1
ATOM 645 N N . THR A 1 83 ? -6.031 6.031 -8.569 1.00 52.84 83 THR A N 1
ATOM 646 C CA . THR A 1 83 ? -4.632 6.041 -9.022 1.00 52.84 83 THR A CA 1
ATOM 647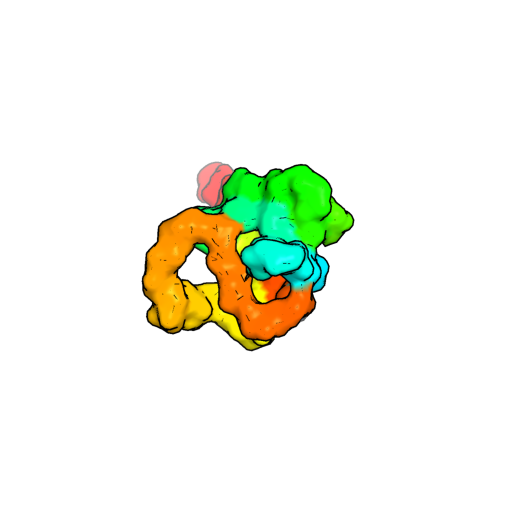 C C . THR A 1 83 ? -3.714 6.754 -8.044 1.00 52.84 83 THR A C 1
ATOM 649 O O . THR A 1 83 ? -3.673 7.978 -7.966 1.00 52.84 83 THR A O 1
ATOM 652 N N . VAL A 1 84 ? -2.901 5.980 -7.324 1.00 55.50 84 VAL A N 1
ATOM 653 C CA . VAL A 1 84 ? -1.758 6.538 -6.599 1.00 55.50 84 VAL A CA 1
ATOM 654 C C . VAL A 1 84 ? -0.655 6.857 -7.613 1.00 55.50 84 VAL A C 1
ATOM 656 O O . VAL A 1 84 ? 0.109 5.988 -8.027 1.00 55.50 84 VAL A O 1
ATOM 659 N N . MET A 1 85 ? -0.553 8.125 -8.006 1.00 51.44 85 MET A N 1
ATOM 660 C CA . MET A 1 85 ? 0.482 8.608 -8.928 1.00 51.44 85 MET A CA 1
ATOM 661 C C . MET A 1 85 ? 1.811 8.825 -8.191 1.00 51.44 85 MET A C 1
ATOM 663 O O . MET A 1 85 ? 2.111 9.943 -7.789 1.00 51.44 85 MET A O 1
ATOM 667 N N . THR A 1 86 ? 2.616 7.798 -7.924 1.00 58.59 86 THR A N 1
ATOM 668 C CA . THR A 1 86 ? 3.961 8.032 -7.342 1.00 58.59 86 THR A CA 1
ATOM 669 C C . THR A 1 86 ? 4.931 8.619 -8.391 1.00 58.59 86 THR A C 1
ATOM 671 O O . THR A 1 86 ? 4.618 8.604 -9.581 1.00 58.59 86 THR A O 1
ATOM 674 N N . SER A 1 87 ? 6.100 9.144 -8.014 1.00 57.06 87 SER A N 1
ATOM 675 C CA . SER A 1 87 ? 7.113 9.584 -9.007 1.00 57.06 87 SER A CA 1
ATOM 676 C C . SER A 1 87 ? 8.038 8.448 -9.455 1.00 57.06 87 SER A C 1
ATOM 678 O O . SER A 1 87 ? 8.636 8.508 -10.526 1.00 57.06 87 SER A O 1
ATOM 680 N N . SER A 1 88 ? 8.151 7.389 -8.656 1.00 61.66 88 SER A N 1
ATOM 681 C CA . SER A 1 88 ? 9.003 6.228 -8.906 1.00 61.66 88 SER A CA 1
ATOM 682 C C . SER A 1 88 ? 8.318 5.197 -9.812 1.00 61.66 88 SER A C 1
ATOM 684 O O . SER A 1 88 ? 7.097 5.041 -9.810 1.00 61.66 88 SER A O 1
ATOM 686 N N . LYS A 1 89 ? 9.105 4.473 -10.618 1.00 68.56 89 LYS A N 1
ATOM 687 C CA . LYS A 1 89 ? 8.608 3.365 -11.462 1.00 68.56 89 LYS A CA 1
ATOM 688 C C . LYS A 1 89 ? 8.207 2.131 -10.631 1.00 68.56 89 LYS A C 1
ATOM 690 O O . LYS A 1 89 ? 7.396 1.323 -11.079 1.00 68.56 89 LYS A O 1
ATOM 695 N N . ILE A 1 90 ? 8.781 2.024 -9.434 1.00 76.44 90 ILE A N 1
ATOM 696 C CA . ILE A 1 90 ? 8.540 0.998 -8.417 1.00 76.44 90 ILE A CA 1
ATOM 697 C C . ILE A 1 90 ? 8.045 1.729 -7.177 1.00 76.44 90 ILE A C 1
ATOM 699 O O . ILE A 1 90 ? 8.688 2.698 -6.770 1.00 76.44 90 ILE A O 1
ATOM 703 N N . SER A 1 91 ? 6.921 1.300 -6.617 1.00 79.69 91 SER A N 1
ATOM 704 C CA . SER A 1 91 ? 6.356 1.900 -5.416 1.00 79.69 91 SER A CA 1
ATOM 705 C C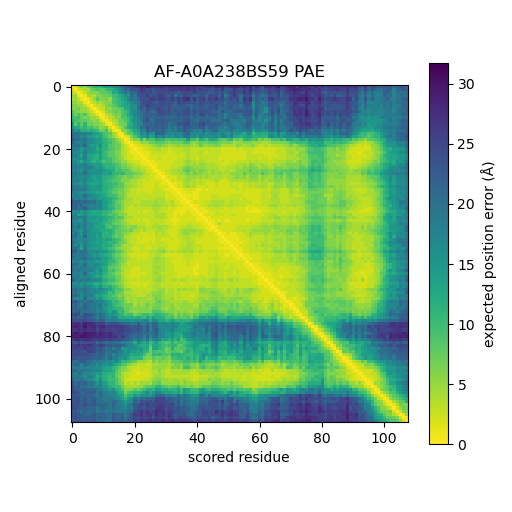 . SER A 1 91 ? 6.158 0.887 -4.303 1.00 79.69 91 SER A C 1
ATOM 707 O O . SER A 1 91 ? 5.519 -0.143 -4.529 1.00 79.69 91 SER A O 1
ATOM 709 N N . ASP A 1 92 ? 6.607 1.220 -3.102 1.00 83.31 92 ASP A N 1
ATOM 710 C CA . ASP A 1 92 ? 6.476 0.372 -1.923 1.00 83.31 92 ASP A CA 1
ATOM 711 C C . ASP A 1 92 ? 5.278 0.835 -1.102 1.00 83.31 92 ASP A C 1
ATOM 713 O O . ASP A 1 92 ? 5.241 1.955 -0.593 1.00 83.31 92 ASP A O 1
ATOM 717 N N . ILE A 1 93 ? 4.272 -0.026 -0.985 1.00 84.12 93 ILE A N 1
ATOM 718 C CA . ILE A 1 93 ? 3.025 0.274 -0.287 1.00 84.12 93 ILE A CA 1
ATOM 719 C C . ILE A 1 93 ? 2.971 -0.553 0.983 1.00 84.12 93 ILE A C 1
ATOM 721 O O . ILE A 1 93 ? 2.972 -1.785 0.947 1.00 84.12 93 ILE A O 1
ATOM 725 N N . ILE A 1 94 ? 2.884 0.129 2.119 1.00 84.81 94 ILE A N 1
ATOM 726 C CA . ILE A 1 94 ? 2.693 -0.516 3.411 1.00 84.81 94 ILE A CA 1
ATOM 727 C C . ILE A 1 94 ? 1.210 -0.516 3.726 1.00 84.81 94 ILE A C 1
ATOM 729 O O . ILE A 1 94 ? 0.569 0.530 3.877 1.00 84.81 94 ILE A O 1
ATOM 733 N N . CYS A 1 95 ? 0.671 -1.719 3.862 1.00 84.94 95 CYS A N 1
ATOM 734 C CA . CYS A 1 95 ? -0.723 -1.942 4.164 1.00 84.94 95 CYS A CA 1
ATOM 735 C C . CYS A 1 95 ? -0.887 -2.694 5.483 1.00 84.94 95 CYS A C 1
ATOM 737 O O . CYS A 1 95 ? -0.165 -3.650 5.759 1.00 84.94 95 CYS A O 1
ATOM 739 N N . MET A 1 96 ? -1.875 -2.301 6.284 1.00 80.88 96 MET A N 1
ATOM 740 C CA . MET A 1 96 ? -2.288 -3.031 7.475 1.00 80.88 96 MET A CA 1
ATOM 741 C C . MET A 1 96 ? -3.718 -3.528 7.337 1.00 80.88 96 MET A C 1
ATOM 743 O O . MET A 1 96 ? -4.618 -2.833 6.864 1.00 80.88 96 MET A O 1
ATOM 747 N N . ARG A 1 97 ? -3.942 -4.753 7.803 1.00 70.88 97 ARG A N 1
ATOM 748 C CA . ARG A 1 97 ? -5.293 -5.278 7.972 1.00 70.88 97 ARG A CA 1
ATOM 749 C C . ARG A 1 97 ? -5.910 -4.670 9.233 1.00 70.88 97 ARG A C 1
ATOM 751 O O . ARG A 1 97 ? -5.347 -4.844 10.313 1.00 70.88 97 ARG A O 1
ATOM 758 N N . GLU A 1 98 ? -7.057 -3.993 9.122 1.00 59.19 98 GLU A N 1
ATOM 759 C CA . GLU A 1 98 ? -7.855 -3.704 10.321 1.00 59.19 98 GLU A CA 1
ATOM 760 C C . GLU A 1 98 ? -8.257 -5.041 10.965 1.00 59.19 98 GLU A C 1
ATOM 762 O O . GLU A 1 98 ? -8.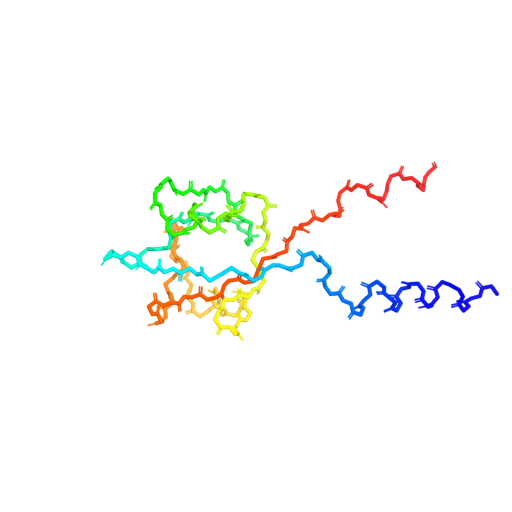944 -5.846 10.338 1.00 59.19 98 GLU A O 1
ATOM 767 N N . LEU A 1 99 ? -7.873 -5.284 12.219 1.00 53.47 99 LEU A N 1
ATOM 768 C CA . LEU A 1 99 ? -8.427 -6.382 13.029 1.00 53.47 99 LEU A CA 1
ATOM 769 C C . LEU A 1 99 ? -9.347 -5.878 14.155 1.00 53.47 99 LEU A C 1
ATOM 771 O O . LEU A 1 99 ? -9.641 -6.607 15.098 1.00 53.47 99 LEU A O 1
ATOM 775 N N . TYR A 1 100 ? -9.831 -4.637 14.081 1.00 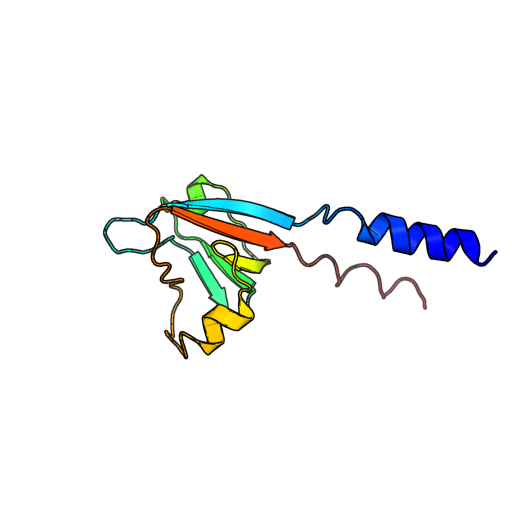47.12 100 TYR A N 1
ATOM 776 C CA . TYR A 1 100 ? -10.485 -3.965 15.212 1.00 47.12 100 TYR A CA 1
ATOM 777 C C . TYR A 1 100 ? -12.016 -3.988 15.216 1.00 47.12 100 TYR A C 1
ATOM 779 O O . TYR A 1 100 ? -12.641 -3.176 15.890 1.00 47.12 100 TYR A O 1
ATOM 787 N N . LYS A 1 101 ? -12.645 -4.959 14.547 1.00 46.38 101 LYS A N 1
ATOM 788 C CA . LYS A 1 101 ? -14.086 -5.214 14.725 1.00 46.38 101 LYS A CA 1
ATOM 789 C C . LYS A 1 101 ? -14.427 -6.508 15.464 1.00 46.38 101 LYS A C 1
ATOM 791 O O . LYS A 1 101 ? -15.600 -6.814 15.608 1.00 46.38 101 LYS A O 1
ATOM 796 N N . PHE A 1 102 ? -13.429 -7.243 15.966 1.00 37.81 102 PHE A N 1
ATOM 797 C CA . PHE A 1 102 ? -13.642 -8.574 16.554 1.00 37.81 102 PHE A CA 1
ATOM 798 C C . PHE A 1 102 ? -13.333 -8.706 18.051 1.00 37.81 102 PHE A C 1
ATOM 800 O O . PHE A 1 102 ? -13.388 -9.813 18.581 1.00 37.81 102 PHE A O 1
ATOM 807 N N . ARG A 1 103 ? -13.001 -7.622 18.767 1.00 44.41 103 ARG A N 1
ATOM 808 C CA . ARG A 1 103 ? -12.593 -7.766 20.177 1.00 44.41 103 ARG A CA 1
ATOM 809 C C . ARG A 1 103 ? -12.998 -6.645 21.132 1.00 44.41 103 ARG A C 1
ATOM 811 O O . ARG A 1 103 ? -12.296 -6.404 22.106 1.00 44.41 103 ARG A O 1
ATOM 818 N N . LEU A 1 104 ? -14.144 -6.007 20.889 1.00 38.75 104 LEU A N 1
ATOM 819 C CA . LEU A 1 104 ? -14.786 -5.123 21.876 1.00 38.75 104 LEU A CA 1
ATOM 820 C C . LEU A 1 104 ? -16.234 -5.530 22.214 1.00 38.75 104 LEU A C 1
ATOM 822 O O . LEU A 1 104 ? -17.008 -4.716 22.696 1.00 38.75 104 LEU A O 1
ATOM 826 N N . SER A 1 105 ? -16.602 -6.790 21.958 1.00 45.28 105 SER A N 1
ATOM 827 C CA . SER A 1 105 ? -17.933 -7.352 22.273 1.00 45.28 105 SER A CA 1
ATOM 828 C C . SER A 1 105 ? -17.883 -8.477 23.315 1.00 45.28 105 SER A C 1
ATOM 830 O O . SER A 1 105 ? -18.891 -9.114 23.573 1.00 45.28 105 SER A O 1
ATOM 832 N N . LEU A 1 106 ? -16.707 -8.745 23.893 1.00 48.66 106 LEU A N 1
ATOM 833 C CA . LEU A 1 106 ? -16.471 -9.792 24.905 1.00 48.66 106 LEU A CA 1
ATOM 834 C C . LEU A 1 106 ? -16.210 -9.193 26.301 1.00 48.66 106 LEU A C 1
ATOM 836 O O . LEU A 1 106 ? -15.534 -9.786 27.135 1.00 48.66 106 LEU A O 1
ATOM 840 N N . LEU A 1 107 ? -16.712 -7.977 26.509 1.00 51.38 107 LEU A N 1
ATOM 841 C CA . LEU A 1 107 ? -16.706 -7.230 27.766 1.00 51.38 107 LEU A CA 1
ATOM 842 C C . LEU A 1 107 ? -18.107 -6.623 27.964 1.00 51.38 107 LEU A C 1
ATOM 844 O O . LEU A 1 107 ? -18.261 -5.412 28.082 1.00 51.38 107 LEU A O 1
ATOM 848 N N . VAL A 1 108 ? -19.128 -7.481 27.911 1.00 44.88 108 VAL A N 1
ATOM 849 C CA . VAL A 1 108 ? -20.447 -7.279 28.530 1.00 44.88 108 VAL A CA 1
ATOM 850 C C . VAL A 1 108 ? -20.836 -8.599 29.173 1.00 44.88 108 VAL A C 1
ATOM 852 O O . VAL A 1 108 ? -20.652 -9.634 28.493 1.00 44.88 108 VAL A O 1
#

Secondary structure (DSSP, 8-state):
--HHHHHHHHHHHHS-TTEEEEEEE--TTS--SEEEETTEEEEE-TTSHHHHTTPPSS-EEEEETTEEHHHHHHHSTT--SS----SSSEEEEEEE---TTSSSSS--